Protein AF-A0A8T6W1E6-F1 (afdb_monomer)

Mean predicted aligned error: 8.35 Å

Structure (mmCIF, N/CA/C/O backbone):
data_AF-A0A8T6W1E6-F1
#
_entry.id   AF-A0A8T6W1E6-F1
#
loop_
_atom_site.group_PDB
_atom_site.id
_atom_site.type_symbol
_atom_site.label_atom_id
_atom_site.label_alt_id
_atom_site.label_comp_id
_atom_site.label_asym_id
_atom_site.label_entity_id
_atom_site.label_seq_id
_atom_site.pdbx_PDB_ins_code
_atom_site.Cartn_x
_atom_site.Cartn_y
_atom_site.Cartn_z
_atom_site.occupancy
_atom_site.B_iso_or_equiv
_atom_site.auth_seq_id
_atom_site.auth_comp_id
_atom_site.auth_asym_id
_atom_site.auth_atom_id
_atom_site.pdbx_PDB_model_num
ATOM 1 N N . ASP A 1 1 ? -17.188 17.295 9.506 1.00 43.81 1 ASP A N 1
ATOM 2 C CA . ASP A 1 1 ? -15.764 16.975 9.411 1.00 43.81 1 ASP A CA 1
ATOM 3 C C . ASP A 1 1 ? -15.485 16.590 7.970 1.00 43.81 1 ASP A C 1
ATOM 5 O O . ASP A 1 1 ? -16.198 15.739 7.451 1.00 43.81 1 ASP A O 1
ATOM 9 N N . THR A 1 2 ? -14.641 17.347 7.272 1.00 63.91 2 THR A N 1
ATOM 10 C CA . THR A 1 2 ? -14.484 17.285 5.800 1.00 63.91 2 THR A CA 1
ATOM 11 C C . THR A 1 2 ? -13.020 17.192 5.382 1.00 63.91 2 THR A C 1
ATOM 13 O O . THR A 1 2 ? -12.684 17.548 4.254 1.00 63.91 2 THR A O 1
ATOM 16 N N . GLU A 1 3 ? -12.137 16.765 6.281 1.00 66.50 3 GLU A N 1
ATOM 17 C CA . GLU A 1 3 ? -10.743 16.534 5.922 1.00 66.50 3 GLU A CA 1
ATOM 18 C C . GLU A 1 3 ? -10.642 15.189 5.189 1.00 66.50 3 GLU A C 1
ATOM 20 O O . GLU A 1 3 ? -11.029 14.155 5.740 1.00 66.50 3 GLU A O 1
ATOM 25 N N . PRO A 1 4 ? -10.216 15.178 3.911 1.00 66.00 4 PRO A N 1
ATOM 26 C CA . PRO A 1 4 ? -9.998 13.929 3.204 1.00 66.00 4 PRO A CA 1
ATOM 27 C C . PRO A 1 4 ? -8.896 13.135 3.919 1.00 66.00 4 PRO A C 1
ATOM 29 O O . PRO A 1 4 ? -7.907 13.730 4.356 1.00 66.00 4 PRO A O 1
ATOM 32 N N . PRO A 1 5 ? -9.039 11.803 4.026 1.00 68.06 5 PRO A N 1
ATOM 33 C CA . PRO A 1 5 ? -8.027 10.976 4.657 1.00 68.06 5 PRO A CA 1
ATOM 34 C C . PRO A 1 5 ? -6.704 11.160 3.921 1.00 68.06 5 PRO A C 1
ATOM 36 O O . PRO A 1 5 ? -6.642 11.143 2.688 1.00 68.06 5 PRO A O 1
ATOM 39 N N . ILE A 1 6 ? -5.631 11.338 4.683 1.00 79.69 6 ILE A N 1
ATOM 40 C CA . ILE A 1 6 ? -4.291 11.417 4.113 1.00 79.69 6 ILE A CA 1
ATOM 41 C C . ILE A 1 6 ? -3.988 10.051 3.487 1.00 79.69 6 ILE A C 1
ATOM 43 O O . ILE A 1 6 ? -4.248 9.015 4.097 1.00 79.69 6 ILE A O 1
ATOM 47 N N . LEU A 1 7 ? -3.450 10.026 2.269 1.00 80.50 7 LEU A N 1
ATOM 48 C CA . LEU A 1 7 ? -2.929 8.818 1.633 1.00 80.50 7 LEU A CA 1
ATOM 49 C C . LEU A 1 7 ? -1.568 9.145 1.026 1.00 80.50 7 LEU A C 1
ATOM 51 O O . LEU A 1 7 ? -1.477 9.850 0.024 1.00 80.50 7 LEU A O 1
ATOM 55 N N . SER A 1 8 ? -0.515 8.608 1.632 1.00 83.44 8 SER A N 1
ATOM 56 C CA . SER A 1 8 ? 0.860 8.760 1.165 1.00 83.44 8 SER A CA 1
ATOM 57 C C . SER A 1 8 ? 1.434 7.397 0.817 1.00 83.44 8 SER A C 1
ATOM 59 O O . SER A 1 8 ? 1.622 6.549 1.689 1.00 83.44 8 SER A O 1
ATOM 61 N N . ILE A 1 9 ? 1.745 7.184 -0.459 1.00 80.94 9 ILE A N 1
ATOM 62 C CA . ILE A 1 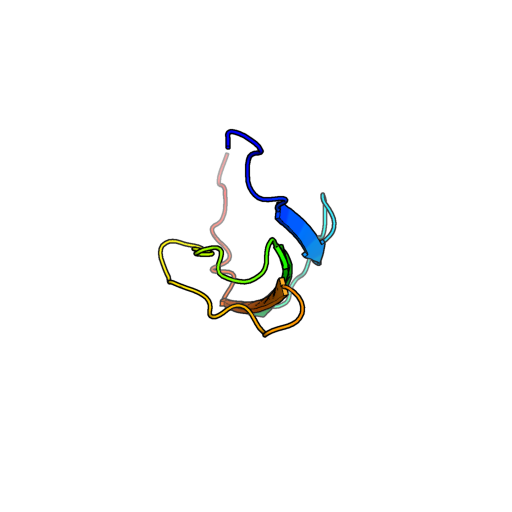9 ? 2.487 6.005 -0.907 1.00 80.94 9 ILE A CA 1
ATOM 63 C C . ILE A 1 9 ? 3.970 6.296 -0.681 1.00 80.94 9 ILE A C 1
ATOM 65 O O . ILE A 1 9 ? 4.514 7.251 -1.226 1.00 80.94 9 ILE A O 1
ATOM 69 N N . MET A 1 10 ? 4.612 5.500 0.170 1.00 83.31 10 MET A N 1
ATOM 70 C CA . MET A 1 10 ? 6.028 5.664 0.506 1.00 83.31 10 MET A CA 1
ATOM 71 C C . MET A 1 10 ? 6.917 4.808 -0.387 1.00 83.31 10 MET A C 1
ATOM 73 O O . MET A 1 10 ? 8.059 5.175 -0.654 1.00 83.31 10 MET A O 1
ATOM 77 N N . TYR A 1 11 ? 6.406 3.662 -0.832 1.00 79.50 11 TYR A N 1
ATOM 78 C CA . TYR A 1 11 ? 7.098 2.811 -1.778 1.00 79.50 11 TYR A CA 1
ATOM 79 C C . TYR A 1 11 ? 6.095 1.958 -2.581 1.00 79.50 11 TYR A C 1
ATOM 81 O O . TYR A 1 11 ? 5.105 1.499 -2.008 1.00 79.50 11 TYR A O 1
ATOM 89 N N . PRO A 1 12 ? 6.345 1.699 -3.874 1.00 70.31 12 PRO A N 1
ATOM 90 C CA . PRO A 1 12 ? 7.428 2.265 -4.680 1.00 70.31 12 PRO A CA 1
ATOM 91 C C . PRO A 1 12 ? 7.365 3.790 -4.787 1.00 70.31 12 PRO A C 1
ATOM 93 O O . PRO A 1 12 ? 6.291 4.382 -4.726 1.00 70.31 12 PRO A O 1
ATOM 96 N N . VAL A 1 13 ? 8.532 4.418 -4.918 1.00 76.75 13 VAL A N 1
ATOM 97 C CA . VAL A 1 13 ? 8.598 5.828 -5.318 1.00 76.75 13 VAL A CA 1
ATOM 98 C C . VAL A 1 13 ? 8.129 5.962 -6.764 1.00 76.75 13 VAL A C 1
ATOM 100 O O . VAL A 1 13 ? 8.215 5.005 -7.538 1.00 76.75 13 VAL A O 1
ATOM 103 N N . ASP A 1 14 ? 7.644 7.142 -7.135 1.00 71.75 14 ASP A N 1
ATOM 104 C CA . ASP A 1 14 ? 7.277 7.400 -8.524 1.00 71.75 14 ASP A CA 1
ATOM 105 C C . ASP A 1 14 ? 8.479 7.144 -9.455 1.00 71.75 14 ASP A C 1
ATOM 107 O O . ASP A 1 14 ? 9.623 7.467 -9.125 1.00 71.75 14 ASP A O 1
ATOM 111 N N . GLY A 1 15 ? 8.229 6.488 -10.587 1.00 66.31 15 GLY A N 1
ATOM 112 C CA . GLY A 1 15 ? 9.274 6.040 -11.512 1.00 66.31 15 GLY A CA 1
ATOM 113 C C . GLY A 1 15 ? 10.095 4.820 -11.062 1.00 66.31 15 GLY A C 1
ATOM 114 O O . GLY A 1 15 ? 11.142 4.553 -11.652 1.00 66.31 15 GLY A O 1
ATOM 115 N N . TYR A 1 16 ? 9.668 4.063 -10.045 1.00 74.38 16 TYR A N 1
ATOM 116 C CA . TYR A 1 16 ? 10.348 2.823 -9.654 1.00 74.38 16 TYR A CA 1
ATOM 117 C C . TYR A 1 16 ? 10.233 1.741 -10.740 1.00 74.38 16 TYR A C 1
ATOM 119 O O . TYR A 1 16 ? 9.147 1.237 -11.030 1.00 74.38 16 TYR A O 1
ATOM 127 N N . ILE A 1 17 ? 11.375 1.356 -11.309 1.00 69.62 17 ILE A N 1
ATOM 128 C CA . ILE A 1 17 ? 11.497 0.277 -12.294 1.00 69.62 17 ILE A CA 1
ATOM 129 C C . ILE A 1 17 ? 12.056 -0.952 -11.579 1.00 69.62 17 ILE A C 1
ATOM 131 O O . ILE A 1 17 ? 13.103 -0.880 -10.934 1.00 69.62 17 ILE A O 1
ATOM 135 N N . THR A 1 18 ? 11.364 -2.084 -11.692 1.00 72.56 18 THR A N 1
ATOM 136 C CA . THR A 1 18 ? 11.825 -3.364 -11.150 1.00 72.56 18 THR A CA 1
ATOM 137 C C . THR A 1 18 ? 11.563 -4.495 -12.132 1.00 72.56 18 THR A C 1
ATOM 139 O O . THR A 1 18 ? 10.504 -4.554 -12.754 1.00 72.56 18 THR A O 1
ATOM 142 N N . ASP A 1 19 ? 12.519 -5.418 -12.229 1.00 72.25 19 ASP A N 1
ATOM 143 C CA . ASP A 1 19 ? 12.358 -6.687 -12.948 1.00 72.25 19 ASP A CA 1
ATOM 144 C C . ASP A 1 19 ? 11.719 -7.771 -12.057 1.00 72.25 19 ASP A C 1
ATOM 146 O O . ASP A 1 19 ? 11.479 -8.904 -12.488 1.00 72.25 19 ASP A O 1
ATOM 150 N N . ALA A 1 20 ? 11.447 -7.445 -10.787 1.00 74.38 20 ALA A N 1
ATOM 151 C CA . ALA A 1 20 ? 10.793 -8.350 -9.860 1.00 74.38 20 ALA A CA 1
ATOM 152 C C . ALA A 1 20 ? 9.320 -8.542 -10.246 1.00 74.38 20 ALA A C 1
ATOM 154 O O . ALA A 1 20 ? 8.567 -7.591 -10.444 1.00 74.38 20 ALA A O 1
ATOM 155 N N . LYS A 1 21 ? 8.878 -9.804 -10.296 1.00 75.75 21 LYS A N 1
ATOM 156 C CA . LYS A 1 21 ? 7.462 -10.144 -10.522 1.00 75.75 21 LYS A CA 1
ATOM 157 C C . LYS A 1 21 ? 6.571 -9.795 -9.330 1.00 75.75 21 LYS A C 1
ATOM 159 O O . LYS A 1 21 ? 5.355 -9.852 -9.451 1.00 75.75 21 LYS A O 1
ATOM 164 N N . ASN A 1 22 ? 7.154 -9.495 -8.175 1.00 78.12 22 ASN A N 1
ATOM 165 C CA . ASN A 1 22 ? 6.470 -9.106 -6.955 1.00 78.12 22 ASN A CA 1
ATOM 166 C C . ASN A 1 22 ? 7.027 -7.773 -6.454 1.00 78.12 22 ASN A C 1
ATOM 168 O O . ASN A 1 22 ? 8.236 -7.568 -6.396 1.00 78.12 22 ASN A O 1
ATOM 172 N N . ILE A 1 23 ? 6.131 -6.873 -6.077 1.00 84.06 23 ILE A N 1
ATOM 173 C CA . ILE A 1 23 ? 6.469 -5.615 -5.433 1.00 84.06 23 ILE A CA 1
ATOM 174 C C . ILE A 1 23 ? 5.623 -5.455 -4.185 1.00 84.06 23 ILE A C 1
ATOM 176 O O . ILE A 1 23 ? 4.415 -5.668 -4.204 1.00 84.06 23 ILE A O 1
ATOM 180 N N . THR A 1 24 ? 6.252 -5.063 -3.090 1.00 85.81 24 THR A N 1
ATOM 181 C CA . THR A 1 24 ? 5.526 -4.706 -1.877 1.00 85.81 24 THR A CA 1
ATOM 182 C C . THR A 1 24 ? 5.209 -3.222 -1.943 1.00 85.81 24 THR A C 1
ATOM 184 O O . THR A 1 24 ? 6.104 -2.402 -1.788 1.00 85.81 24 THR A O 1
ATOM 187 N N . ILE A 1 25 ? 3.954 -2.860 -2.184 1.00 85.31 25 ILE A N 1
ATOM 188 C CA . ILE A 1 25 ? 3.492 -1.477 -2.060 1.00 85.31 25 ILE A CA 1
ATOM 189 C C . ILE A 1 25 ? 3.274 -1.199 -0.580 1.00 85.31 25 ILE A C 1
ATOM 191 O O . ILE A 1 25 ? 2.594 -1.957 0.107 1.00 85.31 25 ILE A O 1
ATOM 195 N N . GLN A 1 26 ? 3.845 -0.116 -0.082 1.00 88.00 26 GLN A N 1
ATOM 196 C CA . GLN A 1 26 ? 3.721 0.299 1.304 1.00 88.00 26 GLN A CA 1
ATOM 197 C C . GLN A 1 26 ? 3.462 1.797 1.374 1.00 88.00 26 GLN A C 1
ATOM 199 O O . GLN A 1 26 ? 4.081 2.616 0.686 1.00 88.00 26 GLN A O 1
ATOM 204 N N . GLY A 1 27 ? 2.533 2.157 2.240 1.00 88.44 27 GLY A N 1
ATOM 205 C CA . GLY A 1 27 ? 2.103 3.527 2.400 1.00 88.44 27 GLY A CA 1
ATOM 206 C C . GLY A 1 27 ? 1.533 3.770 3.777 1.00 88.44 27 GLY A C 1
ATOM 207 O O . GLY A 1 27 ? 1.494 2.890 4.643 1.00 88.44 27 GLY A O 1
ATOM 208 N N . ARG A 1 28 ? 1.100 5.007 3.964 1.00 88.25 28 ARG A N 1
ATOM 209 C CA . ARG A 1 28 ? 0.461 5.467 5.178 1.00 88.25 28 ARG A CA 1
ATOM 210 C C . ARG A 1 28 ? -0.846 6.154 4.838 1.00 88.25 28 ARG A C 1
ATOM 212 O O . ARG A 1 28 ? -0.927 6.886 3.854 1.00 88.25 28 ARG 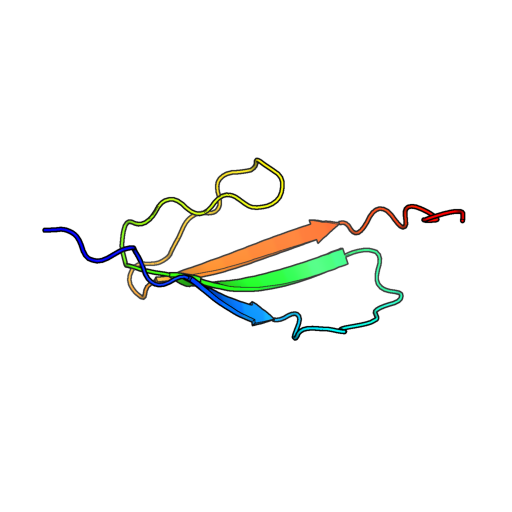A O 1
ATOM 219 N N . THR A 1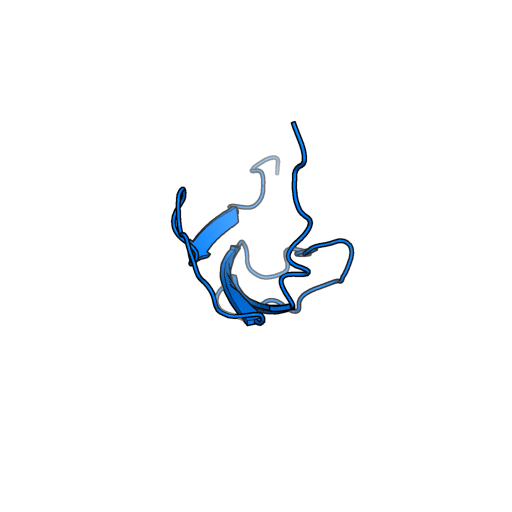 29 ? -1.862 5.889 5.634 1.00 88.50 29 THR A N 1
ATOM 220 C CA . THR A 1 29 ? -3.158 6.538 5.563 1.00 88.50 29 THR A CA 1
ATOM 221 C C . THR A 1 29 ? -3.662 6.896 6.959 1.00 88.50 29 THR A C 1
ATOM 223 O O . THR A 1 29 ? -2.934 6.720 7.938 1.00 88.50 29 THR A O 1
ATOM 226 N N . ASP A 1 30 ? -4.874 7.432 7.051 1.00 85.75 30 ASP A N 1
ATOM 227 C CA . ASP A 1 30 ? -5.521 7.714 8.327 1.00 85.75 30 ASP A CA 1
ATOM 228 C C . ASP A 1 30 ? -5.912 6.420 9.062 1.00 85.75 30 ASP A C 1
ATOM 230 O O . ASP A 1 30 ? -6.229 5.397 8.446 1.00 85.75 30 ASP A O 1
ATOM 234 N N . VAL A 1 31 ? -5.888 6.449 10.393 1.00 82.56 31 VAL A N 1
ATOM 235 C CA . VAL A 1 31 ? -6.236 5.283 11.210 1.00 82.56 31 VAL A CA 1
ATOM 236 C C . VAL A 1 31 ? -7.731 5.013 11.051 1.00 82.56 31 VAL A C 1
ATOM 238 O O . VAL A 1 31 ? -8.570 5.845 11.380 1.00 82.56 31 VAL A O 1
ATOM 241 N N . GLY A 1 32 ? -8.071 3.829 10.538 1.00 78.12 32 GLY A N 1
ATOM 242 C CA . GLY A 1 32 ? -9.455 3.454 10.234 1.00 78.12 32 GLY A CA 1
ATOM 243 C C . GLY A 1 32 ? -9.925 3.810 8.819 1.00 78.12 32 GLY A C 1
ATOM 244 O O . GLY A 1 32 ? -11.086 3.559 8.497 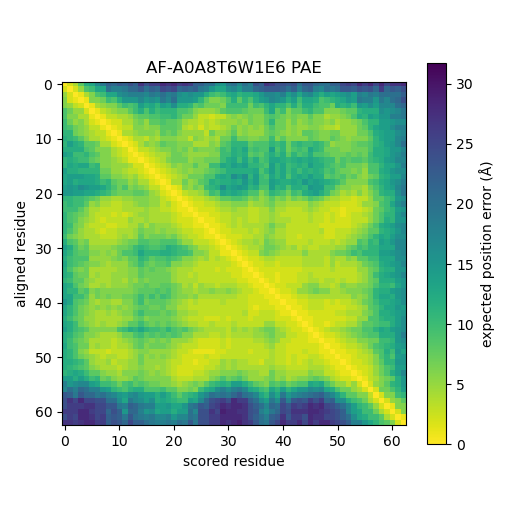1.00 78.12 32 GLY A O 1
ATOM 245 N N . ALA A 1 33 ? -9.054 4.342 7.954 1.00 84.00 33 ALA A N 1
ATOM 246 C CA . ALA A 1 33 ? -9.356 4.495 6.533 1.00 84.00 33 ALA A CA 1
ATOM 247 C C . ALA A 1 33 ? -9.375 3.137 5.805 1.00 84.00 33 ALA A C 1
ATOM 249 O O . ALA A 1 33 ? -8.622 2.220 6.138 1.00 84.00 33 ALA A O 1
ATOM 250 N N . ASN A 1 34 ? -10.215 3.015 4.773 1.00 83.06 34 ASN A N 1
ATOM 251 C CA . ASN A 1 34 ? -10.288 1.812 3.945 1.00 83.06 34 ASN A CA 1
ATOM 252 C C . ASN A 1 34 ? -9.366 1.955 2.726 1.00 83.06 34 ASN A C 1
ATOM 254 O O . ASN A 1 34 ? -9.643 2.748 1.824 1.00 83.06 34 ASN A O 1
ATOM 258 N N . VAL A 1 35 ? -8.271 1.193 2.689 1.00 84.94 35 VAL A N 1
ATOM 259 C CA . VAL A 1 35 ? -7.318 1.207 1.569 1.00 84.94 35 VAL A CA 1
ATOM 260 C C . VAL A 1 35 ? -7.641 0.070 0.618 1.00 84.94 35 VAL A C 1
ATOM 262 O O . VAL A 1 35 ? -7.692 -1.086 1.023 1.00 84.94 35 VAL A O 1
ATOM 265 N N . THR A 1 36 ? -7.796 0.388 -0.664 1.00 82.94 36 THR A N 1
ATOM 266 C CA . THR A 1 36 ? -7.937 -0.606 -1.731 1.00 82.94 36 THR A CA 1
ATOM 267 C C . THR A 1 36 ? -6.747 -0.516 -2.677 1.00 82.94 36 THR A C 1
ATOM 269 O O . THR A 1 36 ? -6.404 0.558 -3.166 1.00 82.94 36 THR A O 1
ATOM 272 N N . VAL A 1 37 ? -6.101 -1.650 -2.941 1.00 81.19 37 VAL A N 1
ATOM 273 C CA . VAL A 1 37 ? -4.984 -1.765 -3.889 1.00 81.19 37 VAL A CA 1
ATOM 274 C C . VAL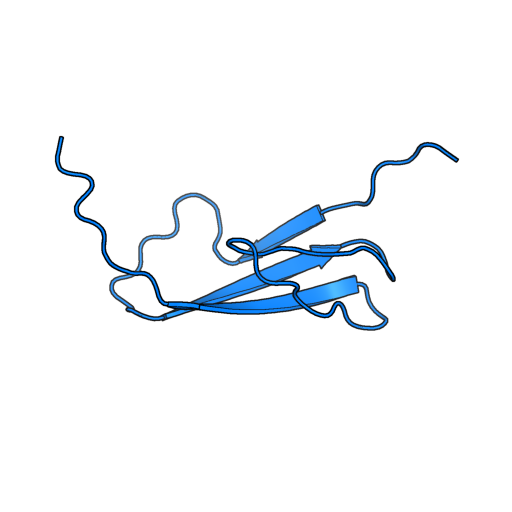 A 1 37 ? -5.382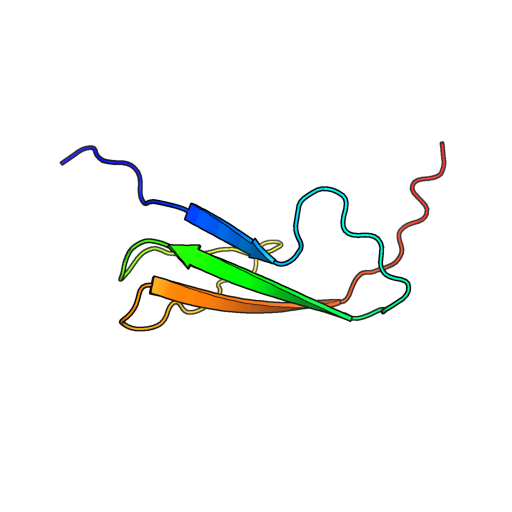 -2.781 -4.949 1.00 81.19 37 VAL A C 1
ATOM 276 O O . VAL A 1 37 ? -5.679 -3.926 -4.620 1.00 81.19 37 VAL A O 1
ATOM 279 N N . GLU A 1 38 ? -5.448 -2.351 -6.212 1.00 77.00 38 GLU A N 1
ATOM 280 C CA . GLU A 1 38 ? -5.955 -3.163 -7.337 1.00 77.00 38 GLU A CA 1
ATOM 281 C C . GLU A 1 38 ? -7.346 -3.789 -7.086 1.00 77.00 38 GLU A C 1
ATOM 283 O O . GLU A 1 38 ? -7.651 -4.885 -7.549 1.00 77.00 38 GLU A O 1
ATOM 288 N N . GLY A 1 39 ? -8.206 -3.101 -6.325 1.00 80.50 39 GLY A N 1
ATOM 289 C CA . GLY A 1 39 ? -9.542 -3.596 -5.971 1.00 80.50 39 GLY A CA 1
ATOM 290 C C . GLY A 1 39 ? -9.571 -4.614 -4.824 1.00 80.50 39 GLY A C 1
ATOM 291 O O . GLY A 1 39 ? -10.629 -5.173 -4.547 1.00 80.50 39 GLY A O 1
ATOM 292 N N . VAL A 1 40 ? -8.443 -4.848 -4.146 1.00 83.56 40 VAL A N 1
ATOM 293 C CA . VAL A 1 40 ? -8.365 -5.672 -2.932 1.00 83.56 40 VAL A CA 1
ATOM 294 C C . VAL A 1 40 ? -8.235 -4.776 -1.706 1.00 83.56 40 VAL A C 1
ATOM 296 O O . VAL A 1 40 ? -7.351 -3.919 -1.663 1.00 83.56 40 VAL A O 1
ATOM 299 N N . ASP A 1 41 ? -9.075 -5.001 -0.696 1.00 88.12 41 ASP A N 1
ATOM 300 C CA . ASP A 1 41 ? -8.974 -4.314 0.592 1.00 88.12 41 ASP A CA 1
ATOM 301 C C . ASP A 1 41 ? -7.679 -4.696 1.324 1.00 88.12 41 ASP A C 1
ATOM 303 O O . ASP A 1 41 ? -7.351 -5.876 1.500 1.00 88.12 41 ASP A O 1
ATOM 307 N N . VAL A 1 42 ? -6.934 -3.681 1.756 1.00 88.44 42 VAL A N 1
ATOM 308 C CA . VAL A 1 42 ? -5.686 -3.819 2.503 1.00 88.44 42 VAL A CA 1
ATOM 309 C C . VAL A 1 42 ? -5.918 -3.338 3.933 1.00 88.44 42 VAL A C 1
ATOM 311 O O . VAL A 1 42 ? -6.281 -2.178 4.130 1.00 88.44 42 VAL A O 1
ATOM 314 N N . PRO A 1 43 ? -5.694 -4.195 4.946 1.00 87.38 43 PRO A N 1
ATOM 315 C CA . PRO A 1 43 ? -5.833 -3.784 6.332 1.00 87.38 43 PRO A CA 1
ATOM 316 C C . PRO A 1 43 ? -4.772 -2.737 6.682 1.00 87.38 43 PRO A C 1
ATOM 318 O O . PRO A 1 43 ? -3.583 -2.910 6.398 1.00 87.38 43 PRO A O 1
ATOM 321 N N . VAL A 1 44 ? -5.226 -1.661 7.317 1.00 88.88 44 VAL A N 1
ATOM 322 C CA . VAL A 1 44 ? -4.389 -0.587 7.854 1.00 88.88 44 VAL A CA 1
ATOM 323 C C . VAL A 1 44 ? -4.135 -0.870 9.334 1.00 88.88 44 VAL A C 1
ATOM 325 O O . VAL A 1 44 ? -5.049 -1.274 10.050 1.00 88.88 44 VAL A O 1
ATOM 328 N N . ASP A 1 45 ? -2.895 -0.699 9.791 1.00 87.38 45 ASP A N 1
ATOM 329 C CA . ASP A 1 45 ? -2.542 -0.864 11.202 1.00 87.38 45 ASP A CA 1
ATOM 330 C C . ASP A 1 45 ? -3.004 0.325 12.073 1.00 87.38 45 ASP A C 1
ATOM 332 O O . ASP A 1 45 ? -3.382 1.389 11.577 1.00 87.38 45 ASP A O 1
ATOM 336 N N . ASP A 1 46 ? -2.903 0.176 13.397 1.00 84.12 46 ASP A N 1
ATOM 337 C CA . ASP A 1 46 ? -3.278 1.212 14.379 1.00 84.12 46 ASP A CA 1
ATOM 338 C C . ASP A 1 46 ? -2.429 2.501 14.291 1.00 84.12 46 ASP A C 1
ATOM 340 O O . ASP A 1 46 ? -2.649 3.463 15.026 1.00 84.12 46 ASP A O 1
ATOM 344 N N . LYS A 1 47 ? -1.409 2.525 13.425 1.00 84.12 47 LYS A N 1
ATOM 345 C CA . LYS A 1 47 ? -0.521 3.664 13.155 1.00 84.12 47 LYS A CA 1
ATOM 346 C C . LYS A 1 47 ? -0.736 4.256 11.756 1.00 84.12 47 LYS A C 1
ATOM 348 O O . LYS A 1 47 ? 0.020 5.164 11.372 1.00 84.12 47 LYS A O 1
ATOM 353 N N . GLY A 1 48 ? -1.720 3.751 11.011 1.00 86.50 48 GLY A N 1
ATOM 354 C CA . GLY A 1 48 ? -2.047 4.173 9.656 1.00 86.50 48 GLY A CA 1
ATOM 355 C C . GLY A 1 48 ? -1.186 3.520 8.573 1.00 86.50 48 GLY A C 1
ATOM 356 O O . GLY A 1 48 ? -1.296 3.888 7.411 1.00 86.50 48 GLY A O 1
ATOM 357 N N . ASN A 1 49 ? -0.290 2.589 8.898 1.00 88.62 49 ASN A N 1
ATOM 358 C CA . ASN A 1 49 ? 0.557 1.939 7.902 1.00 88.62 49 ASN A CA 1
ATOM 359 C C . ASN A 1 49 ? -0.173 0.768 7.256 1.00 88.62 49 ASN A C 1
ATOM 361 O O . ASN A 1 49 ? -0.837 -0.032 7.914 1.00 88.62 49 ASN A O 1
ATOM 365 N N . TRP A 1 50 ? 0.035 0.622 5.958 1.00 89.94 50 TRP A N 1
ATOM 366 C CA . TRP A 1 50 ? -0.468 -0.497 5.186 1.00 89.94 50 TRP A CA 1
ATOM 367 C C . TRP A 1 50 ? 0.623 -0.993 4.249 1.00 89.94 50 TRP A C 1
ATOM 369 O O . TRP A 1 50 ? 1.502 -0.244 3.810 1.00 89.94 50 TRP A O 1
ATOM 379 N N . ARG A 1 51 ? 0.578 -2.289 3.959 1.00 88.88 51 ARG A N 1
ATOM 380 C CA . ARG A 1 51 ? 1.490 -2.931 3.019 1.00 88.88 51 ARG A CA 1
ATOM 381 C C . ARG A 1 51 ? 0.764 -4.015 2.251 1.00 88.88 51 ARG A C 1
ATOM 383 O O . ARG A 1 51 ? -0.018 -4.771 2.827 1.00 88.88 51 ARG A O 1
ATOM 390 N N . ARG A 1 52 ? 1.041 -4.098 0.958 1.00 86.19 52 ARG A N 1
ATOM 391 C CA . ARG A 1 52 ? 0.468 -5.102 0.080 1.00 86.19 52 ARG A CA 1
ATOM 392 C C . ARG A 1 52 ? 1.490 -5.579 -0.926 1.00 86.19 52 ARG A C 1
ATOM 394 O O . ARG A 1 52 ? 2.023 -4.794 -1.700 1.00 86.19 52 ARG A O 1
ATOM 401 N N . ASP A 1 53 ? 1.698 -6.884 -0.948 1.00 85.19 53 ASP A N 1
ATOM 402 C CA . ASP A 1 53 ? 2.433 -7.533 -2.018 1.00 85.19 53 ASP A CA 1
ATOM 403 C C . ASP A 1 53 ? 1.537 -7.613 -3.253 1.00 85.19 53 ASP A C 1
ATOM 405 O O . ASP A 1 53 ? 0.510 -8.295 -3.264 1.00 85.19 53 ASP A O 1
ATOM 409 N N . VAL A 1 54 ? 1.919 -6.867 -4.280 1.00 79.69 54 VAL A N 1
ATOM 410 C CA . VAL A 1 54 ? 1.302 -6.881 -5.598 1.00 79.69 54 VAL A CA 1
ATOM 411 C C .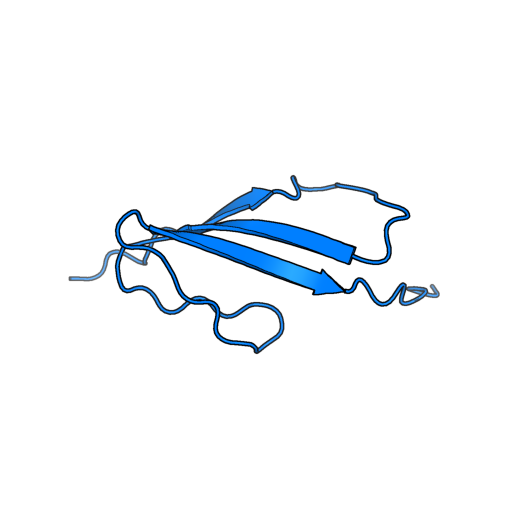 VAL A 1 54 ? 2.211 -7.672 -6.520 1.00 79.69 54 VAL A C 1
ATOM 413 O O . VAL A 1 54 ? 3.414 -7.428 -6.618 1.00 79.69 54 VAL A O 1
ATOM 416 N N . GLN A 1 55 ? 1.641 -8.657 -7.203 1.00 75.25 55 GLN A N 1
ATOM 417 C CA . GLN A 1 55 ? 2.366 -9.370 -8.237 1.00 75.25 55 GLN A CA 1
ATOM 418 C C . GLN A 1 55 ? 2.258 -8.556 -9.525 1.00 75.25 55 GLN A C 1
ATOM 420 O O . GLN A 1 55 ? 1.210 -8.570 -10.170 1.00 75.25 55 GLN A O 1
ATOM 425 N N . LEU A 1 56 ? 3.334 -7.862 -9.904 1.00 70.19 56 LEU A N 1
ATOM 426 C CA . LEU A 1 56 ? 3.437 -7.238 -11.218 1.00 70.19 56 LEU A CA 1
ATOM 427 C C . LEU A 1 56 ? 3.277 -8.327 -12.276 1.00 70.19 56 LEU A C 1
ATOM 429 O O . LEU A 1 56 ? 4.194 -9.096 -12.586 1.00 70.19 56 LEU A O 1
ATOM 433 N N . ARG A 1 57 ? 2.090 -8.381 -12.874 1.00 61.50 57 ARG A N 1
ATOM 434 C CA . ARG A 1 57 ? 1.956 -8.947 -14.206 1.00 61.50 57 ARG A CA 1
ATOM 435 C C . ARG A 1 57 ? 2.663 -7.955 -15.104 1.00 61.50 57 ARG A C 1
ATOM 437 O O . ARG A 1 57 ? 2.153 -6.860 -15.307 1.00 61.50 57 ARG A O 1
ATOM 444 N N . MET A 1 58 ? 3.848 -8.317 -15.587 1.00 51.81 58 MET A N 1
ATOM 445 C CA . MET A 1 58 ? 4.508 -7.598 -16.670 1.00 51.81 58 MET A CA 1
ATOM 446 C C . MET A 1 58 ? 3.563 -7.619 -17.875 1.00 51.81 58 MET A C 1
ATOM 448 O O . MET A 1 58 ? 3.582 -8.539 -18.688 1.00 51.81 58 MET A O 1
ATOM 452 N N . GLY A 1 59 ? 2.651 -6.655 -17.924 1.00 48.06 59 GLY A N 1
ATOM 453 C CA . GLY A 1 59 ? 1.881 -6.335 -19.099 1.00 48.06 59 GLY A CA 1
ATOM 454 C C . GLY A 1 59 ? 2.826 -5.556 -19.980 1.00 48.06 59 GLY A C 1
ATOM 455 O O . GLY A 1 59 ? 3.247 -4.460 -19.624 1.00 48.06 59 GLY A O 1
ATOM 456 N N . THR A 1 60 ? 3.207 -6.137 -21.109 1.00 45.16 60 THR A N 1
ATOM 457 C CA . THR A 1 60 ? 3.741 -5.360 -22.215 1.00 45.16 60 THR A CA 1
ATOM 458 C C . THR A 1 60 ? 2.719 -4.256 -22.483 1.00 45.16 60 THR A C 1
ATOM 460 O O . THR A 1 60 ? 1.654 -4.534 -23.030 1.00 45.16 60 THR A O 1
ATOM 463 N N . GLN A 1 61 ? 2.992 -3.016 -22.071 1.00 43.28 61 GLN A N 1
ATOM 464 C CA . GLN A 1 61 ? 2.309 -1.873 -22.659 1.00 43.28 61 GLN A CA 1
ATOM 465 C C . GLN A 1 61 ? 2.891 -1.769 -24.069 1.00 43.28 61 GLN A C 1
ATOM 467 O O . GLN A 1 61 ? 3.851 -1.045 -24.314 1.00 43.28 61 GLN A O 1
ATOM 472 N N . ALA A 1 62 ? 2.400 -2.632 -24.958 1.00 36.59 62 ALA A N 1
ATOM 473 C CA . ALA A 1 62 ? 2.717 -2.585 -26.367 1.00 36.59 62 ALA A CA 1
ATOM 474 C C . ALA A 1 62 ? 2.084 -1.297 -26.899 1.00 36.59 62 ALA A C 1
ATOM 476 O O . ALA A 1 62 ? 0.862 -1.216 -27.030 1.00 36.59 62 ALA A O 1
ATOM 477 N N . PHE A 1 63 ? 2.916 -0.279 -27.100 1.00 38.22 63 PHE A N 1
ATOM 478 C CA . PHE A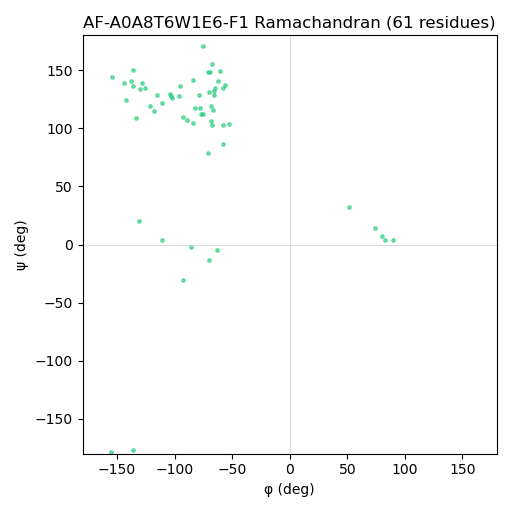 1 63 ? 2.638 0.793 -28.045 1.00 38.22 63 PHE A CA 1
ATOM 479 C C . PHE A 1 63 ? 3.235 0.411 -29.397 1.00 38.22 63 PHE A C 1
ATOM 481 O O . PHE A 1 63 ? 4.342 -0.179 -29.398 1.00 38.22 63 PHE A O 1
#

Secondary structure (DSSP, 8-state):
--PPPPEEEEESPTT-----SEEEEEEEE-TT--EEETTEEEPPPTTSEEEEEEE--------

Radius of gyration: 13.63 Å; Cα contacts (8 Å, |Δi|>4): 96; chains: 1; bounding box: 28×27×42 Å

Foldseek 3Di:
DDDDKDKAWPPPDPPDDDPAQKDKTKIFIDQPDFDADPNRTWDADNRRITIDIDGDPPDPPPD

pLDDT: mean 76.08, std 13.5, range [36.59, 89.94]

Solvent-accessible surface area (backbone atoms only — not comparable to full-atom va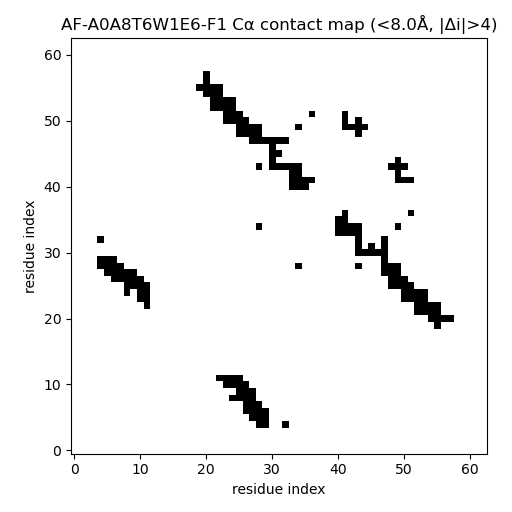lues): 4108 Å² total; per-residue (Å²): 141,83,79,75,74,56,78,46,73,69,30,68,50,91,86,69,83,74,92,58,53,60,44,66,39,31,30,41,39,42,69,88,51,90,43,67,58,96,86,40,82,44,76,54,40,96,84,8,41,33,69,45,80,42,68,50,72,86,68,79,82,79,124

Sequence (63 aa):
DTEPPILSIMYPVDGYITDAKNITIQGRTDVGANVTVEGVDVPVDDKGNWRRDVQLRMGTQAF